Protein AF-A0A258STI7-F1 (afdb_monomer)

Structure (mmCIF, N/CA/C/O backbone):
data_AF-A0A258STI7-F1
#
_entry.id   AF-A0A258STI7-F1
#
loop_
_atom_site.group_PDB
_atom_site.id
_atom_site.type_symbol
_atom_site.label_atom_id
_atom_site.label_alt_id
_atom_site.label_comp_id
_atom_site.label_asym_id
_atom_site.label_entity_id
_atom_site.label_seq_id
_atom_site.pdbx_PDB_ins_code
_atom_site.Cartn_x
_atom_site.Cartn_y
_atom_site.Cartn_z
_atom_site.occupancy
_atom_site.B_iso_or_equiv
_atom_site.auth_seq_id
_atom_site.auth_comp_id
_atom_site.auth_asym_id
_atom_site.auth_atom_id
_atom_site.pdbx_PDB_model_num
ATOM 1 N N . MET A 1 1 ? 19.611 11.843 -65.478 1.00 54.09 1 MET A N 1
ATOM 2 C CA . MET A 1 1 ? 20.203 11.249 -64.261 1.00 54.09 1 MET A CA 1
ATOM 3 C C . MET A 1 1 ? 20.212 12.318 -63.172 1.00 54.09 1 MET A C 1
ATOM 5 O O . MET A 1 1 ? 21.150 13.091 -63.173 1.00 54.09 1 MET A O 1
ATOM 9 N N . ASN A 1 2 ? 19.130 12.480 -62.382 1.00 55.06 2 ASN A N 1
ATOM 10 C CA . ASN A 1 2 ? 19.188 13.194 -61.081 1.00 55.06 2 ASN A CA 1
ATOM 11 C C . ASN A 1 2 ? 17.876 13.323 -60.280 1.00 55.06 2 ASN A C 1
ATOM 13 O O . ASN A 1 2 ? 17.951 13.736 -59.134 1.00 55.06 2 ASN A O 1
ATOM 17 N N . GLN A 1 3 ? 16.689 12.988 -60.797 1.00 55.09 3 GLN A N 1
ATOM 18 C CA . GLN A 1 3 ? 15.456 13.166 -60.000 1.00 55.09 3 GLN A CA 1
ATOM 19 C C . GLN A 1 3 ? 15.056 11.925 -59.187 1.00 55.09 3 GLN A C 1
ATOM 21 O O . GLN A 1 3 ? 14.634 12.046 -58.041 1.00 55.09 3 GLN A O 1
ATOM 26 N N . SER A 1 4 ? 15.291 10.723 -59.719 1.00 51.81 4 SER A N 1
ATOM 27 C CA . SER A 1 4 ? 14.954 9.468 -59.033 1.00 51.81 4 SER A CA 1
ATOM 28 C C . SER A 1 4 ? 15.839 9.182 -57.811 1.00 51.81 4 SER A C 1
ATOM 30 O O . SER A 1 4 ? 15.385 8.544 -56.873 1.00 51.81 4 SER A O 1
ATOM 32 N N . ILE A 1 5 ? 17.081 9.683 -57.789 1.00 54.47 5 ILE A N 1
ATOM 33 C CA . ILE A 1 5 ? 18.015 9.486 -56.663 1.00 54.47 5 ILE A CA 1
ATOM 34 C C . ILE A 1 5 ? 17.661 10.418 -55.491 1.00 54.47 5 ILE A C 1
ATOM 36 O O . ILE A 1 5 ? 17.733 10.007 -54.337 1.00 54.47 5 ILE A O 1
ATOM 40 N N . ILE A 1 6 ? 17.194 11.641 -55.773 1.00 53.72 6 ILE A N 1
ATOM 41 C CA . ILE A 1 6 ? 16.779 12.609 -54.744 1.00 53.72 6 ILE A CA 1
ATOM 42 C C . ILE A 1 6 ? 15.489 12.145 -54.042 1.00 53.72 6 ILE A C 1
ATOM 44 O O . ILE A 1 6 ? 15.388 12.238 -52.821 1.00 53.72 6 ILE A O 1
ATOM 48 N N . ALA A 1 7 ? 14.535 11.572 -54.785 1.00 50.78 7 ALA A N 1
ATOM 49 C CA . ALA A 1 7 ? 13.283 11.058 -54.218 1.00 50.78 7 ALA A CA 1
ATOM 50 C C . ALA A 1 7 ? 13.494 9.873 -53.252 1.00 50.78 7 ALA A C 1
ATOM 52 O O . ALA A 1 7 ? 12.820 9.781 -52.227 1.00 50.78 7 ALA A O 1
ATOM 53 N N . VAL A 1 8 ? 14.467 8.999 -53.537 1.00 52.47 8 VAL A N 1
ATOM 54 C CA . VAL A 1 8 ? 14.798 7.851 -52.673 1.00 52.47 8 VAL A CA 1
ATOM 55 C C . VAL A 1 8 ? 15.453 8.303 -51.362 1.00 52.47 8 VAL A C 1
ATOM 57 O O . VAL A 1 8 ? 15.171 7.734 -50.309 1.00 52.47 8 VAL A O 1
ATOM 60 N N . PHE A 1 9 ? 16.251 9.375 -51.387 1.00 50.47 9 PHE A N 1
ATOM 61 C CA . PHE A 1 9 ? 16.875 9.925 -50.178 1.00 50.47 9 PHE A CA 1
ATOM 62 C C . PHE A 1 9 ? 15.892 10.661 -49.250 1.00 50.47 9 PHE A C 1
ATOM 64 O O . PHE A 1 9 ? 16.065 10.611 -48.035 1.00 50.47 9 PHE A O 1
ATOM 71 N N . ILE A 1 10 ? 14.841 11.295 -49.784 1.00 53.00 10 ILE A N 1
ATOM 72 C CA . ILE A 1 10 ? 13.823 12.004 -48.980 1.00 53.00 10 ILE A CA 1
ATOM 73 C C . ILE A 1 10 ? 12.856 11.022 -48.296 1.00 53.00 10 ILE A C 1
ATOM 75 O O . ILE A 1 10 ? 12.386 11.277 -47.190 1.00 53.00 10 ILE A O 1
ATOM 79 N N . CYS A 1 11 ? 12.590 9.867 -48.910 1.00 49.75 11 CYS A N 1
ATOM 80 C CA . CYS A 1 11 ? 11.711 8.855 -48.321 1.00 49.75 11 CYS A CA 1
ATOM 81 C C . CYS A 1 11 ? 12.393 8.062 -47.185 1.00 49.75 11 CYS A C 1
ATOM 83 O O . CYS A 1 11 ? 11.722 7.594 -46.268 1.00 49.75 11 CYS A O 1
ATOM 85 N N . ALA A 1 1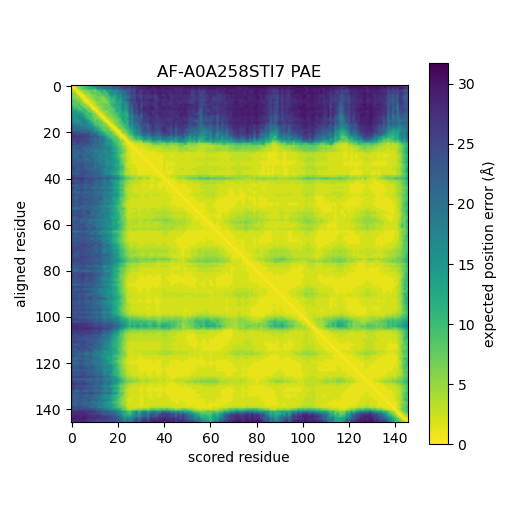2 ? 13.726 7.941 -47.216 1.00 51.88 12 ALA A N 1
ATOM 86 C CA . ALA A 1 12 ? 14.499 7.206 -46.213 1.00 51.88 12 ALA A CA 1
ATOM 87 C C . ALA A 1 12 ? 14.682 7.975 -44.889 1.00 51.88 12 ALA A C 1
ATOM 89 O O . ALA A 1 12 ? 14.773 7.359 -43.830 1.00 51.88 12 ALA A O 1
ATOM 90 N N . THR A 1 13 ? 14.690 9.311 -44.915 1.00 53.72 13 THR A N 1
ATOM 91 C CA . THR A 1 13 ? 14.847 10.149 -43.709 1.00 53.72 13 THR A CA 1
ATOM 92 C C . THR A 1 13 ? 13.548 10.356 -42.928 1.00 53.72 13 THR A C 1
ATOM 94 O O . THR A 1 13 ? 13.593 10.719 -41.756 1.00 53.72 13 THR A O 1
ATOM 97 N N . MET A 1 14 ? 12.387 10.075 -43.526 1.00 52.00 14 MET A N 1
ATOM 98 C CA . MET A 1 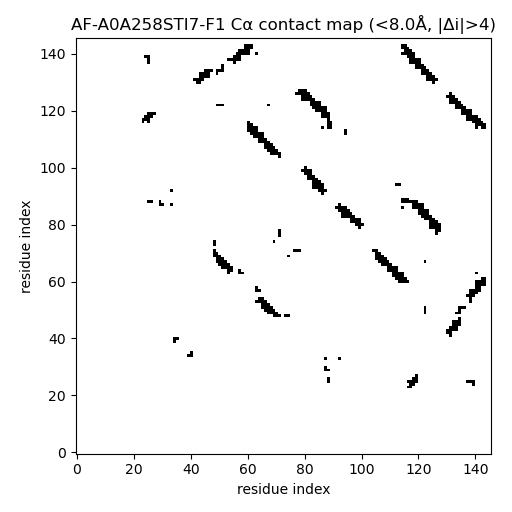14 ? 11.081 10.222 -42.866 1.00 52.00 14 MET A CA 1
ATOM 99 C C . MET A 1 14 ? 10.717 9.030 -41.956 1.00 52.00 14 MET A C 1
ATOM 101 O O . MET A 1 14 ? 9.810 9.132 -41.134 1.00 52.00 14 MET A O 1
ATOM 105 N N . LEU A 1 15 ? 11.442 7.909 -42.064 1.00 54.16 15 LEU A N 1
ATOM 106 C CA . LEU A 1 15 ? 11.190 6.672 -41.310 1.00 54.16 15 LEU A CA 1
ATOM 107 C C . LEU A 1 15 ? 11.917 6.594 -39.956 1.00 54.16 15 LEU A C 1
ATOM 109 O O . LEU A 1 15 ? 11.649 5.685 -39.176 1.00 54.16 15 LEU A O 1
ATOM 113 N N . THR A 1 16 ? 12.811 7.533 -39.634 1.00 56.28 16 THR A N 1
ATOM 114 C CA . THR A 1 16 ? 13.633 7.475 -38.408 1.00 56.28 16 THR A CA 1
ATOM 115 C C . THR A 1 16 ? 13.085 8.289 -37.229 1.00 56.28 16 THR A C 1
ATOM 117 O O . THR A 1 16 ? 13.743 8.378 -36.196 1.00 56.28 16 THR A O 1
ATOM 120 N N . SER A 1 17 ? 11.899 8.897 -37.346 1.00 56.28 17 SER A N 1
ATOM 121 C CA . SER A 1 17 ? 11.419 9.908 -36.382 1.00 56.28 17 SER A CA 1
ATOM 122 C C . SER A 1 17 ? 10.413 9.431 -35.326 1.00 56.28 17 SER A C 1
ATOM 124 O O . SER A 1 17 ? 9.901 10.262 -34.584 1.00 56.28 17 SER A O 1
ATOM 126 N N . PHE A 1 18 ? 10.159 8.129 -35.178 1.00 54.47 18 PHE A N 1
ATOM 127 C CA . PHE A 1 18 ? 9.254 7.619 -34.133 1.00 54.47 18 PHE A CA 1
ATOM 128 C C . PHE A 1 18 ? 9.887 6.524 -33.272 1.00 54.47 18 PHE A C 1
ATOM 130 O O . PHE A 1 18 ? 9.293 5.481 -33.024 1.00 54.47 18 PHE A O 1
ATOM 137 N N . SER A 1 19 ? 11.084 6.779 -32.746 1.00 53.75 19 SER A N 1
ATOM 138 C CA . SER A 1 19 ? 11.552 6.053 -31.562 1.00 53.75 19 SER A CA 1
ATOM 139 C C . SER A 1 19 ? 10.920 6.683 -30.321 1.00 53.75 19 SER A C 1
ATOM 141 O O . SER A 1 19 ? 11.575 7.406 -29.573 1.00 53.75 19 SER A O 1
ATOM 143 N N . THR A 1 20 ? 9.621 6.458 -30.105 1.00 59.69 20 THR A N 1
ATOM 144 C CA . THR A 1 20 ? 9.034 6.693 -28.783 1.00 59.69 20 THR A CA 1
ATOM 145 C C . THR A 1 20 ? 9.591 5.623 -27.861 1.00 59.69 20 THR A C 1
ATOM 147 O O . THR A 1 20 ? 9.176 4.467 -27.924 1.00 59.69 20 THR A O 1
ATOM 150 N N . SER A 1 21 ? 10.561 5.992 -27.030 1.00 54.34 21 SER A N 1
ATOM 151 C CA . SER A 1 21 ? 11.003 5.167 -25.912 1.00 54.34 21 SER A CA 1
ATOM 152 C C . SER A 1 21 ? 9.793 4.908 -25.015 1.00 54.34 21 SER A C 1
ATOM 154 O O . SER A 1 21 ? 9.424 5.759 -24.207 1.00 54.34 21 SER A O 1
ATOM 156 N N . ALA A 1 22 ? 9.134 3.764 -25.188 1.00 56.81 22 ALA A N 1
ATOM 157 C CA . ALA A 1 22 ? 8.072 3.324 -24.300 1.00 56.81 22 ALA A CA 1
ATOM 158 C C . ALA A 1 22 ? 8.727 2.922 -22.975 1.00 56.81 22 ALA A C 1
ATOM 160 O O . ALA A 1 22 ? 9.151 1.784 -22.788 1.00 56.81 22 ALA A O 1
ATOM 161 N N . LEU A 1 23 ? 8.883 3.888 -22.069 1.00 57.66 23 LEU A N 1
ATOM 162 C CA . LEU A 1 23 ? 9.108 3.564 -20.669 1.00 57.66 23 LEU A CA 1
ATOM 163 C C . LEU A 1 23 ? 7.831 2.863 -20.196 1.00 57.66 23 LEU A C 1
ATOM 165 O O . LEU A 1 23 ? 6.746 3.420 -20.354 1.00 57.66 23 LEU A O 1
ATOM 169 N N . ALA A 1 24 ? 7.945 1.649 -19.662 1.00 65.25 24 ALA A N 1
ATOM 170 C CA . ALA A 1 24 ? 6.820 1.004 -19.002 1.00 65.25 24 ALA A CA 1
ATOM 171 C C . ALA A 1 24 ? 6.463 1.847 -17.769 1.00 65.25 24 ALA A C 1
ATOM 173 O O . ALA A 1 24 ? 7.176 1.813 -16.776 1.00 65.25 24 ALA A O 1
ATOM 174 N N . GLU A 1 25 ? 5.436 2.687 -17.875 1.00 77.81 25 GLU A N 1
ATOM 175 C CA . GLU A 1 25 ? 4.880 3.448 -16.757 1.00 77.81 25 GLU A CA 1
ATOM 176 C C . GLU A 1 25 ? 3.915 2.556 -15.968 1.00 77.81 25 GLU A C 1
ATOM 178 O O . GLU A 1 25 ? 3.360 1.596 -16.509 1.00 77.81 25 GLU A O 1
ATOM 183 N N . ALA A 1 26 ? 3.704 2.863 -14.688 1.00 86.75 26 ALA A N 1
ATOM 184 C CA . ALA A 1 26 ? 2.715 2.154 -13.889 1.00 86.75 26 ALA A CA 1
ATOM 185 C C . ALA A 1 26 ? 1.317 2.287 -14.520 1.00 86.75 26 ALA A C 1
ATOM 187 O O . ALA A 1 26 ? 0.830 3.399 -14.719 1.00 86.75 26 ALA A O 1
ATOM 188 N N . ASP A 1 27 ? 0.649 1.163 -14.801 1.00 90.50 27 ASP A N 1
ATOM 189 C CA . ASP A 1 27 ? -0.668 1.173 -15.445 1.00 90.50 27 ASP A CA 1
ATOM 190 C C . ASP A 1 27 ? -1.805 1.354 -14.415 1.00 90.50 27 ASP A C 1
ATOM 192 O O . ASP A 1 27 ? -2.115 0.425 -13.659 1.00 90.50 27 ASP A O 1
ATOM 196 N N . PRO A 1 28 ? -2.494 2.513 -14.380 1.00 91.75 28 PRO A N 1
ATOM 197 C CA . PRO A 1 28 ? -3.612 2.732 -13.465 1.00 91.75 28 PRO A CA 1
ATOM 198 C C . PRO A 1 28 ? -4.828 1.836 -13.761 1.00 91.75 28 PRO A C 1
ATOM 200 O O . PRO A 1 28 ? -5.701 1.698 -12.900 1.00 91.75 28 PRO A O 1
ATOM 203 N N . LYS A 1 29 ? -4.906 1.215 -14.948 1.00 95.06 29 LYS A N 1
ATOM 204 C CA . LYS A 1 29 ? -6.021 0.345 -15.359 1.00 95.06 29 LYS A CA 1
ATOM 205 C C . LYS A 1 29 ? -6.007 -1.021 -14.676 1.00 95.06 29 LYS A C 1
ATOM 207 O O . LYS A 1 29 ? -7.016 -1.720 -14.732 1.00 95.06 29 LYS A O 1
ATOM 212 N N . LEU A 1 30 ? -4.913 -1.393 -14.011 1.00 96.19 30 LEU A N 1
ATOM 213 C CA . LEU A 1 30 ? -4.839 -2.630 -13.229 1.00 96.19 30 LEU A CA 1
ATOM 214 C C . LEU A 1 30 ? -5.676 -2.549 -11.947 1.00 96.19 30 LEU A C 1
ATOM 216 O O . LEU A 1 30 ? -6.246 -3.547 -11.504 1.00 96.19 30 LEU A O 1
ATOM 220 N N . TRP A 1 31 ? -5.806 -1.354 -11.366 1.00 96.69 31 TRP A N 1
ATOM 221 C CA . TRP A 1 31 ? -6.430 -1.186 -10.057 1.00 96.69 31 TRP A CA 1
ATOM 222 C C . TRP A 1 31 ? -7.876 -1.679 -9.954 1.00 96.69 31 TRP A C 1
ATOM 224 O O . TRP A 1 31 ? -8.166 -2.354 -8.973 1.00 96.69 31 TRP A O 1
ATOM 234 N N . PRO A 1 32 ? -8.791 -1.418 -10.907 1.00 96.75 32 PRO A N 1
ATOM 235 C CA . PRO A 1 32 ? -10.149 -1.956 -10.832 1.00 96.75 32 PRO A CA 1
ATOM 236 C C . PRO A 1 32 ? -10.197 -3.481 -10.666 1.00 96.75 32 PRO A C 1
ATOM 238 O O . PRO A 1 32 ? -11.006 -3.980 -9.888 1.00 96.75 32 PRO A O 1
ATOM 241 N N . VAL A 1 33 ? -9.299 -4.212 -11.337 1.00 96.62 33 VAL A N 1
ATOM 242 C CA . VAL A 1 33 ? -9.216 -5.678 -11.249 1.00 96.62 33 VAL A CA 1
ATOM 243 C C . VAL A 1 33 ? -8.688 -6.109 -9.881 1.00 96.62 33 VAL A C 1
ATOM 245 O O . VAL A 1 33 ? -9.280 -6.971 -9.234 1.00 96.62 33 VAL A O 1
ATOM 248 N N . VAL A 1 34 ? -7.609 -5.476 -9.408 1.00 97.88 34 VAL A N 1
ATOM 249 C CA . VAL A 1 34 ? -7.038 -5.752 -8.080 1.00 97.88 34 VAL A CA 1
ATOM 250 C C . VAL A 1 34 ? -8.050 -5.420 -6.980 1.00 97.88 34 VAL A C 1
ATOM 252 O O . VAL A 1 34 ? -8.287 -6.224 -6.084 1.00 97.88 34 VAL A O 1
ATOM 255 N N . LYS A 1 35 ? -8.710 -4.264 -7.063 1.00 97.88 35 LYS A N 1
ATOM 256 C CA . LYS A 1 35 ? -9.746 -3.848 -6.117 1.00 97.88 35 LYS A CA 1
ATOM 257 C C . LYS A 1 35 ? -10.869 -4.880 -6.038 1.00 97.88 35 LYS A C 1
ATOM 259 O O . LYS A 1 35 ? -11.218 -5.286 -4.933 1.00 97.88 35 LYS A O 1
ATOM 264 N N . GLU A 1 36 ? -11.402 -5.317 -7.179 1.00 96.75 36 GLU A N 1
ATOM 265 C CA . GLU A 1 36 ? -12.480 -6.310 -7.210 1.00 96.75 36 GLU A CA 1
ATOM 266 C C . GLU A 1 36 ? -12.028 -7.637 -6.577 1.00 96.75 36 GLU A C 1
ATOM 268 O O . GLU A 1 36 ? -12.752 -8.210 -5.767 1.00 96.75 36 GLU A O 1
ATOM 273 N N . ALA A 1 37 ? -10.806 -8.094 -6.867 1.00 97.38 37 ALA A N 1
ATOM 274 C CA . ALA A 1 37 ? -10.284 -9.356 -6.342 1.00 97.38 37 ALA A CA 1
ATOM 275 C C . ALA A 1 37 ? -10.107 -9.367 -4.811 1.00 97.38 37 ALA A C 1
ATOM 277 O O . ALA A 1 37 ? -10.376 -10.382 -4.170 1.00 97.38 37 ALA A O 1
ATOM 278 N N . PHE A 1 38 ? -9.658 -8.256 -4.216 1.00 97.81 38 PHE A N 1
ATOM 279 C CA . PHE A 1 38 ? -9.351 -8.188 -2.779 1.00 97.81 38 PHE A CA 1
ATOM 280 C C . PHE A 1 38 ? -10.480 -7.596 -1.928 1.00 97.81 38 PHE A C 1
ATOM 282 O O . PHE A 1 38 ? -10.601 -7.926 -0.748 1.00 97.81 38 PHE A O 1
ATOM 289 N N . PHE A 1 39 ? -11.301 -6.719 -2.507 1.00 98.00 39 PHE A N 1
ATOM 290 C CA . PHE A 1 39 ? -12.288 -5.921 -1.775 1.00 98.00 39 PHE A CA 1
ATOM 291 C C . PHE A 1 39 ? -13.674 -5.909 -2.429 1.00 98.00 39 PHE A C 1
ATOM 293 O O . PHE A 1 39 ? -14.581 -5.256 -1.903 1.00 98.00 39 PHE A O 1
ATOM 300 N N . ALA A 1 40 ? -13.864 -6.627 -3.544 1.00 95.50 40 ALA A N 1
ATOM 301 C CA . ALA A 1 40 ? -15.082 -6.593 -4.346 1.00 95.50 40 ALA A CA 1
ATOM 302 C C . ALA A 1 40 ? -15.496 -5.137 -4.649 1.00 95.50 40 ALA A C 1
ATOM 304 O O . ALA A 1 40 ? -14.665 -4.265 -4.916 1.00 95.50 40 ALA A O 1
ATOM 305 N N . LYS A 1 41 ? -16.789 -4.841 -4.521 1.00 92.31 41 LYS A N 1
ATOM 306 C CA . LYS A 1 41 ? -17.365 -3.518 -4.783 1.00 92.31 41 LYS A CA 1
ATOM 307 C C . LYS A 1 41 ? -17.318 -2.562 -3.587 1.00 92.31 41 LYS A C 1
ATOM 309 O O . LYS A 1 41 ? -18.024 -1.559 -3.603 1.00 92.31 41 LYS A O 1
ATOM 314 N N . ARG A 1 42 ? -16.532 -2.851 -2.540 1.00 96.94 42 ARG A N 1
ATOM 315 C CA . ARG A 1 42 ? -16.432 -1.962 -1.368 1.00 96.94 42 ARG A CA 1
ATOM 316 C C . ARG A 1 42 ? -15.853 -0.605 -1.771 1.00 96.94 42 ARG A C 1
ATOM 318 O O . ARG A 1 42 ? -14.909 -0.523 -2.563 1.00 96.94 42 ARG A O 1
ATOM 325 N N . ASP A 1 43 ? -16.404 0.462 -1.208 1.00 97.50 43 ASP A N 1
ATOM 326 C CA . ASP A 1 43 ? -15.845 1.800 -1.375 1.00 97.50 43 ASP A CA 1
ATOM 327 C C . ASP A 1 43 ? -14.531 1.934 -0.610 1.00 97.50 43 ASP A C 1
ATOM 329 O O . ASP A 1 43 ? -14.365 1.384 0.478 1.00 97.50 43 ASP A O 1
ATOM 333 N N . ILE A 1 44 ? -13.587 2.646 -1.224 1.00 98.44 44 ILE A N 1
ATOM 334 C CA . ILE A 1 44 ? -12.251 2.889 -0.684 1.00 98.44 44 ILE A CA 1
ATOM 335 C C . ILE A 1 44 ? -12.004 4.389 -0.759 1.00 98.44 44 ILE A C 1
ATOM 337 O O . ILE A 1 44 ? -12.000 4.958 -1.852 1.00 98.44 44 ILE A O 1
ATOM 341 N N . GLN A 1 45 ? -11.796 5.018 0.393 1.00 98.31 45 GLN A N 1
ATOM 342 C CA . GLN A 1 45 ? -11.538 6.449 0.498 1.00 98.31 45 GLN A CA 1
ATOM 343 C C . GLN A 1 45 ? -10.031 6.733 0.420 1.00 98.31 45 GLN A C 1
ATOM 345 O O . GLN A 1 45 ? -9.256 6.154 1.177 1.00 98.31 45 GLN A O 1
ATOM 350 N N . GLU A 1 46 ? -9.600 7.643 -0.455 1.00 98.25 46 GLU A N 1
ATOM 351 C CA . GLU A 1 46 ? -8.225 8.164 -0.412 1.00 98.25 46 GLU A CA 1
ATOM 352 C C . GLU A 1 46 ? -8.056 9.129 0.773 1.00 98.25 46 GLU A C 1
ATOM 354 O O . GLU A 1 46 ? -8.940 9.944 1.045 1.00 98.25 46 GLU A O 1
ATOM 359 N N . VAL A 1 47 ? -6.949 9.006 1.510 1.00 98.38 47 VAL A N 1
ATOM 360 C CA . VAL A 1 47 ? -6.715 9.740 2.769 1.00 98.38 47 VAL A CA 1
ATOM 361 C C . VAL A 1 47 ? -5.294 10.281 2.873 1.00 98.38 47 VAL A C 1
ATOM 363 O O . VAL A 1 47 ? -4.401 9.817 2.178 1.00 98.38 47 VAL A O 1
ATOM 366 N N . GLU A 1 48 ? -5.064 11.221 3.789 1.00 97.38 48 GLU A N 1
ATOM 367 C CA . GLU A 1 48 ? -3.737 11.817 4.026 1.00 97.38 48 GLU A CA 1
ATOM 368 C C . GLU A 1 48 ? -3.070 11.343 5.329 1.00 97.38 48 GLU A C 1
ATOM 370 O O . GLU A 1 48 ? -1.863 11.492 5.497 1.00 97.38 48 GLU A O 1
ATOM 375 N N . PHE A 1 49 ? -3.827 10.726 6.246 1.00 96.62 49 PHE A N 1
ATOM 376 C CA . PHE A 1 49 ? -3.308 10.239 7.534 1.00 96.62 49 PHE A CA 1
ATOM 377 C C . PHE A 1 49 ? -2.510 8.926 7.425 1.00 96.62 49 PHE A C 1
ATOM 379 O O . PHE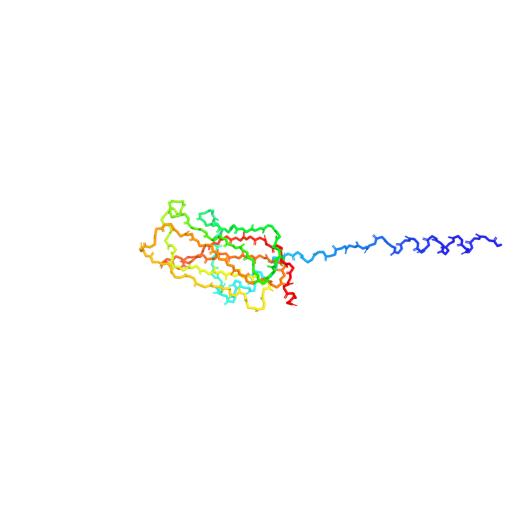 A 1 49 ? -1.964 8.442 8.415 1.00 96.62 49 PHE A O 1
ATOM 386 N N . MET A 1 50 ? -2.443 8.328 6.234 1.00 97.81 50 MET A N 1
ATOM 387 C CA . MET A 1 50 ? -1.547 7.216 5.919 1.00 97.81 50 MET A CA 1
ATOM 388 C C . MET A 1 50 ? -0.497 7.665 4.910 1.00 97.81 50 MET A C 1
ATOM 390 O O . MET A 1 50 ? -0.734 8.576 4.121 1.00 97.81 50 MET A O 1
ATOM 394 N N . LYS A 1 51 ? 0.664 7.009 4.891 1.00 98.25 51 LYS A N 1
ATOM 395 C CA . LYS A 1 51 ? 1.737 7.366 3.959 1.00 98.25 51 LYS A CA 1
ATOM 396 C C . LYS A 1 51 ? 2.515 6.152 3.478 1.00 98.25 51 LYS A C 1
ATOM 398 O O . LYS A 1 51 ? 2.705 5.180 4.206 1.00 98.25 51 LYS A O 1
ATOM 403 N N . ILE A 1 52 ? 3.002 6.264 2.245 1.00 98.69 52 ILE A N 1
ATOM 404 C CA . ILE A 1 52 ? 4.025 5.394 1.669 1.00 98.69 52 ILE A CA 1
ATOM 405 C C . ILE A 1 52 ? 5.213 6.284 1.315 1.00 98.69 52 ILE A C 1
ATOM 407 O O . ILE A 1 52 ? 5.110 7.161 0.454 1.00 98.69 52 ILE A O 1
ATOM 411 N N . GLU A 1 53 ? 6.347 6.053 1.959 1.00 98.69 53 GLU A N 1
ATOM 412 C CA . GLU A 1 53 ? 7.623 6.650 1.583 1.00 98.69 53 GLU A CA 1
ATOM 413 C C . GLU A 1 53 ? 8.463 5.600 0.869 1.00 98.69 53 GLU A C 1
ATOM 415 O O . GLU A 1 53 ? 8.606 4.474 1.336 1.00 98.69 53 GLU A O 1
ATOM 420 N N . ALA A 1 54 ? 8.990 5.958 -0.296 1.00 97.88 54 ALA A N 1
ATOM 421 C CA . ALA A 1 54 ? 9.808 5.082 -1.122 1.00 97.88 54 ALA A CA 1
ATOM 422 C C . ALA A 1 54 ? 10.600 5.933 -2.125 1.00 97.88 54 ALA A C 1
ATOM 424 O O . ALA A 1 54 ? 10.180 7.063 -2.423 1.00 97.88 54 ALA A O 1
ATOM 425 N N . PRO A 1 55 ? 11.702 5.439 -2.704 1.00 96.06 55 PRO A N 1
ATOM 426 C CA . PRO A 1 55 ? 12.370 6.154 -3.782 1.00 96.06 55 PRO A CA 1
ATOM 427 C C . PRO A 1 55 ? 11.441 6.303 -4.996 1.00 96.06 55 PRO A C 1
ATOM 429 O O . PRO A 1 55 ? 10.534 5.501 -5.207 1.00 96.06 55 PRO A O 1
ATOM 432 N N . ARG A 1 56 ? 11.667 7.333 -5.821 1.00 93.94 56 ARG A N 1
ATOM 433 C CA . ARG A 1 56 ? 10.952 7.473 -7.106 1.00 93.94 56 ARG A CA 1
ATOM 434 C C . ARG A 1 56 ? 11.307 6.330 -8.061 1.00 93.94 56 ARG A C 1
ATOM 436 O O . ARG A 1 56 ? 10.463 5.865 -8.819 1.00 93.94 56 ARG A O 1
ATOM 443 N N . ARG A 1 57 ? 12.572 5.905 -8.025 1.00 93.88 57 ARG A N 1
ATOM 444 C CA . ARG A 1 57 ? 13.107 4.751 -8.741 1.00 93.88 57 ARG A CA 1
ATOM 445 C C . ARG A 1 57 ? 13.897 3.886 -7.771 1.00 93.88 57 ARG A C 1
ATOM 447 O O . ARG A 1 57 ? 14.819 4.388 -7.138 1.00 93.88 57 ARG A O 1
ATOM 454 N N . ALA A 1 58 ? 13.516 2.627 -7.642 1.00 93.94 58 ALA A N 1
ATOM 455 C CA . ALA A 1 58 ? 14.249 1.650 -6.865 1.00 93.94 58 ALA A CA 1
ATOM 456 C C . ALA A 1 58 ? 15.532 1.239 -7.597 1.00 93.94 58 ALA A C 1
ATOM 458 O O . ALA A 1 58 ? 15.516 1.035 -8.810 1.00 93.94 58 ALA A O 1
ATOM 459 N N . GLU A 1 59 ? 16.616 1.071 -6.839 1.00 91.38 59 GLU A N 1
ATOM 460 C CA . GLU A 1 59 ? 17.876 0.503 -7.340 1.00 91.38 59 GLU A CA 1
ATOM 461 C C . GLU A 1 59 ? 17.707 -0.962 -7.772 1.00 91.38 59 GLU A C 1
ATOM 463 O O . GLU A 1 59 ? 18.346 -1.422 -8.712 1.00 91.38 59 GLU A O 1
ATOM 468 N N . SER A 1 60 ? 16.822 -1.707 -7.100 1.00 92.12 60 SER A N 1
ATOM 469 C CA . SER A 1 60 ? 16.519 -3.103 -7.416 1.00 92.12 60 SER A CA 1
ATOM 470 C C . SER A 1 60 ? 15.059 -3.431 -7.116 1.00 92.12 60 SER A C 1
ATOM 472 O O . SER A 1 60 ? 14.602 -3.232 -5.987 1.00 92.12 60 SER A O 1
ATOM 474 N N . GLY A 1 61 ? 14.346 -4.001 -8.094 1.00 93.38 61 GLY A N 1
ATOM 475 C CA . GLY A 1 61 ? 12.994 -4.533 -7.903 1.00 93.38 61 GLY A CA 1
ATOM 476 C C . GLY A 1 61 ? 12.928 -5.702 -6.914 1.00 93.38 61 GLY A C 1
ATOM 477 O O . GLY A 1 61 ? 11.906 -5.910 -6.270 1.00 93.38 61 GLY A O 1
ATOM 478 N N . ALA A 1 62 ? 14.030 -6.425 -6.690 1.00 93.88 62 ALA A N 1
ATOM 479 C CA . ALA A 1 62 ? 14.066 -7.523 -5.723 1.00 93.88 62 ALA A CA 1
ATOM 480 C C . ALA A 1 62 ? 14.007 -7.050 -4.256 1.00 93.88 62 ALA A C 1
ATOM 482 O O . ALA A 1 62 ? 13.687 -7.843 -3.368 1.00 93.88 62 ALA A O 1
ATOM 483 N N . GLN A 1 63 ? 14.359 -5.786 -3.990 1.00 94.56 63 GLN A N 1
ATOM 484 C CA . GLN A 1 63 ? 14.543 -5.241 -2.643 1.00 94.56 63 GLN A CA 1
ATOM 485 C C . GLN A 1 63 ? 14.183 -3.748 -2.579 1.00 94.56 63 GLN A C 1
ATOM 487 O O . GLN A 1 63 ? 15.006 -2.913 -2.201 1.00 94.56 63 GLN A O 1
ATOM 492 N N . VAL A 1 64 ? 12.944 -3.400 -2.926 1.00 97.19 64 VAL A N 1
ATOM 493 C CA . VAL A 1 64 ? 12.473 -2.008 -2.914 1.00 97.19 64 VAL A CA 1
ATOM 494 C C . VAL A 1 64 ? 12.243 -1.541 -1.473 1.00 97.19 64 VAL A C 1
ATOM 496 O O . VAL A 1 64 ? 11.362 -2.092 -0.810 1.00 97.19 64 VAL A O 1
ATOM 499 N N . PRO A 1 65 ? 12.988 -0.540 -0.961 1.00 97.94 65 PRO A N 1
ATOM 500 C CA . PRO A 1 65 ? 12.770 -0.021 0.383 1.00 97.94 65 PRO A CA 1
ATOM 501 C C . PRO A 1 65 ? 11.487 0.814 0.437 1.00 97.94 65 PRO A C 1
ATOM 503 O O . PRO A 1 65 ? 11.290 1.722 -0.375 1.00 97.94 65 PRO A O 1
ATOM 506 N N . VAL A 1 66 ? 10.635 0.517 1.416 1.00 98.56 66 VAL A N 1
ATOM 507 C CA . VAL A 1 66 ? 9.372 1.218 1.660 1.00 98.56 66 VAL A CA 1
ATOM 508 C C . VAL A 1 66 ? 9.189 1.470 3.152 1.00 98.56 66 VAL A C 1
ATOM 510 O O . VAL A 1 66 ? 9.486 0.604 3.976 1.00 98.56 66 VAL A O 1
ATOM 513 N N . THR A 1 67 ? 8.656 2.638 3.491 1.00 98.69 67 THR A N 1
ATOM 514 C CA . THR A 1 67 ? 8.172 2.947 4.836 1.00 98.69 67 THR A CA 1
ATOM 515 C C . THR A 1 67 ? 6.683 3.231 4.769 1.00 98.69 67 THR A C 1
ATOM 517 O O . THR A 1 67 ? 6.241 4.118 4.038 1.00 98.69 67 THR A O 1
ATOM 520 N N . PHE A 1 68 ? 5.910 2.480 5.541 1.00 98.50 68 PHE A N 1
ATOM 521 C CA . PHE A 1 68 ? 4.484 2.701 5.732 1.00 98.50 68 PHE A CA 1
ATOM 522 C C . PHE A 1 68 ? 4.262 3.412 7.055 1.00 98.50 68 PHE A C 1
ATOM 524 O O . PHE A 1 68 ? 4.880 3.042 8.053 1.00 98.50 68 PHE A O 1
ATOM 531 N N . SER A 1 69 ? 3.375 4.399 7.083 1.00 97.50 69 SER A N 1
ATOM 532 C CA . SER A 1 69 ? 2.979 5.041 8.334 1.00 97.50 69 SER A CA 1
ATOM 533 C C . SER A 1 69 ? 1.488 5.340 8.397 1.00 97.50 69 SER A C 1
ATOM 535 O O . SER A 1 69 ? 0.822 5.499 7.373 1.00 97.50 69 SER A O 1
ATOM 537 N N . LEU A 1 70 ? 0.985 5.391 9.629 1.00 95.94 70 LEU A N 1
ATOM 538 C CA . LEU A 1 70 ? -0.368 5.786 10.003 1.00 95.94 70 LEU A CA 1
ATOM 539 C C . LEU A 1 70 ? -0.271 6.773 11.171 1.00 95.94 70 LEU A C 1
ATOM 541 O O . LEU A 1 70 ? 0.222 6.424 12.248 1.00 95.94 70 LEU A O 1
ATOM 545 N N . ASP A 1 71 ? -0.770 7.984 10.951 1.00 94.12 71 ASP A N 1
ATOM 546 C CA . ASP A 1 71 ? -0.936 9.011 11.972 1.00 94.12 71 ASP A CA 1
ATOM 547 C C . ASP A 1 71 ? -2.334 8.895 12.592 1.00 94.12 71 ASP A C 1
ATOM 549 O O . ASP A 1 71 ? -3.340 9.271 11.988 1.00 94.12 71 ASP A O 1
ATOM 553 N N . LYS A 1 72 ? -2.403 8.361 13.817 1.00 91.00 72 LYS A N 1
ATOM 554 C CA . LYS A 1 72 ? -3.676 8.174 14.525 1.00 91.00 72 LYS A CA 1
ATOM 555 C C . LYS A 1 72 ? -4.334 9.494 14.929 1.00 91.00 72 LYS A C 1
ATOM 557 O O . LYS A 1 72 ? -5.559 9.546 15.014 1.00 91.00 72 LYS A O 1
ATOM 562 N N . ALA A 1 73 ? -3.554 10.546 15.178 1.00 91.38 73 ALA A N 1
ATOM 563 C CA . ALA A 1 73 ? -4.102 11.847 15.547 1.00 91.38 73 ALA A CA 1
ATOM 564 C C . ALA A 1 73 ? -4.769 12.507 14.333 1.00 91.38 73 AL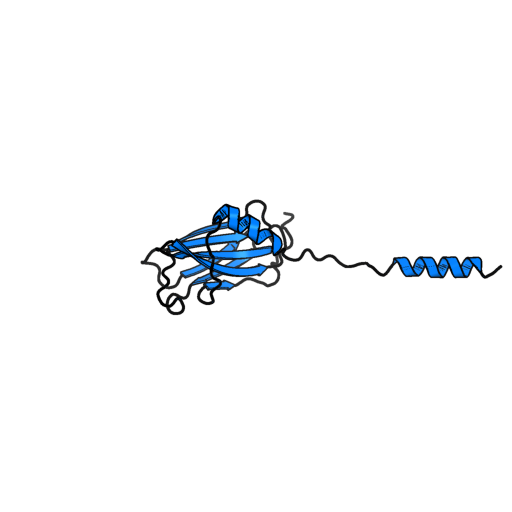A A C 1
ATOM 566 O O . ALA A 1 73 ? -5.904 12.971 14.430 1.00 91.38 73 ALA A O 1
ATOM 567 N N . ALA A 1 74 ? -4.111 12.461 13.171 1.00 93.75 74 ALA A N 1
ATOM 568 C CA . ALA A 1 74 ? -4.666 12.968 11.914 1.00 93.75 74 ALA A CA 1
ATOM 569 C C . ALA A 1 74 ? -5.839 12.123 11.378 1.00 93.75 74 ALA A C 1
ATOM 571 O O . ALA A 1 74 ? -6.650 12.612 10.591 1.00 93.75 74 ALA A O 1
ATOM 572 N N . ALA A 1 75 ? -5.960 10.863 11.810 1.00 92.69 75 ALA A N 1
ATOM 573 C CA . ALA A 1 75 ? -7.037 9.961 11.407 1.00 92.69 75 ALA A CA 1
ATOM 574 C C . ALA A 1 75 ? -8.421 10.329 11.978 1.00 92.69 75 ALA A C 1
ATOM 576 O O . ALA A 1 75 ? -9.413 9.717 11.587 1.00 92.69 75 ALA A O 1
ATOM 577 N N . ASN A 1 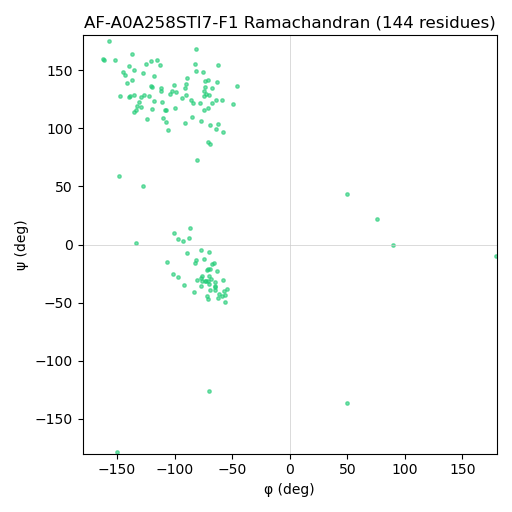76 ? -8.521 11.321 12.876 1.00 91.88 76 ASN A N 1
ATOM 578 C CA . ASN A 1 76 ? -9.788 11.864 13.393 1.00 91.88 76 ASN A CA 1
ATOM 579 C C . ASN A 1 76 ? -10.779 10.787 13.885 1.00 91.88 76 ASN A C 1
ATOM 581 O O . ASN A 1 76 ? -11.975 10.842 13.602 1.00 91.88 76 ASN A O 1
ATOM 585 N N . GLY A 1 77 ? -10.277 9.787 14.617 1.00 91.38 77 GLY A N 1
ATOM 586 C CA . GLY A 1 77 ? -11.088 8.700 15.178 1.00 91.38 77 GLY A CA 1
ATOM 587 C C . GLY A 1 77 ? -11.264 7.478 14.271 1.00 91.38 77 GLY A C 1
ATOM 588 O O . GLY A 1 77 ? -11.895 6.510 14.689 1.00 91.38 77 GLY A O 1
ATOM 589 N N . VAL A 1 78 ? -10.689 7.473 13.063 1.00 94.00 78 VAL A N 1
ATOM 590 C CA . VAL A 1 78 ? -10.596 6.258 12.245 1.00 94.00 78 VAL A CA 1
ATOM 591 C C . VAL A 1 78 ? -9.585 5.295 12.869 1.00 94.00 78 VAL A C 1
ATOM 593 O O . VAL A 1 78 ? -8.392 5.582 12.950 1.00 94.00 78 VAL A O 1
ATOM 596 N N . ASP A 1 79 ? -10.071 4.125 13.278 1.00 93.56 79 ASP A N 1
ATOM 597 C CA . ASP A 1 79 ? -9.266 3.086 13.916 1.00 93.56 79 ASP A CA 1
ATOM 598 C C . ASP A 1 79 ? -9.003 1.915 12.959 1.00 93.56 79 ASP A C 1
ATOM 600 O O . ASP A 1 79 ? -9.860 1.049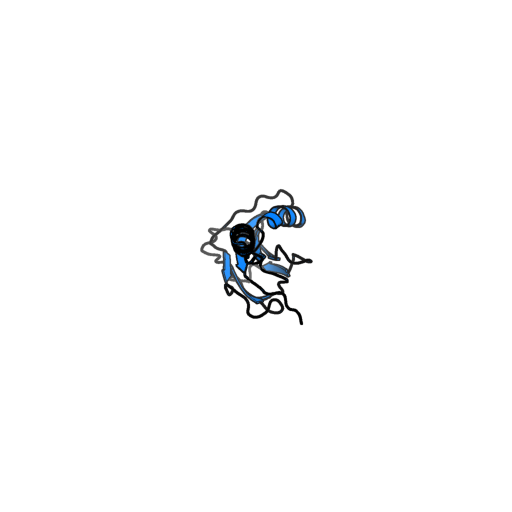 12.750 1.00 93.56 79 ASP A O 1
ATOM 604 N N . ILE A 1 80 ? -7.818 1.921 12.342 1.00 96.31 80 ILE A N 1
ATOM 605 C CA . ILE A 1 80 ? -7.365 0.897 11.393 1.00 96.31 80 ILE A CA 1
ATOM 606 C C . ILE A 1 80 ? -6.902 -0.353 12.145 1.00 96.31 80 ILE A C 1
ATOM 608 O O . ILE A 1 80 ? -5.950 -0.309 12.922 1.00 96.31 80 ILE A O 1
ATOM 612 N N . LYS A 1 81 ? -7.526 -1.495 11.845 1.00 96.19 81 LYS A N 1
ATOM 613 C CA . LYS A 1 81 ? -7.197 -2.800 12.441 1.00 96.19 81 LYS A CA 1
ATOM 614 C C . LYS A 1 81 ? -6.352 -3.678 11.532 1.00 96.19 81 LYS A C 1
ATOM 616 O O . LYS A 1 81 ? -5.635 -4.557 12.008 1.00 96.19 81 LYS A O 1
ATOM 621 N N . LYS A 1 82 ? -6.429 -3.465 10.221 1.00 97.75 82 LYS A N 1
ATOM 622 C CA . LYS A 1 82 ? -5.715 -4.280 9.240 1.00 97.75 82 LYS A CA 1
ATOM 623 C C . LYS A 1 82 ? -5.185 -3.416 8.111 1.00 97.75 82 LYS A C 1
ATOM 625 O O . LYS A 1 82 ? -5.869 -2.511 7.655 1.00 97.75 82 LYS A O 1
ATOM 630 N N . ILE A 1 83 ? -3.969 -3.695 7.667 1.00 98.19 83 ILE A N 1
ATOM 631 C CA . ILE A 1 83 ? -3.329 -3.013 6.546 1.00 98.19 83 ILE A CA 1
ATOM 632 C C . ILE A 1 83 ? -2.958 -4.053 5.495 1.00 98.19 83 ILE A C 1
ATOM 634 O O . ILE A 1 83 ? -2.265 -5.021 5.799 1.00 98.19 83 ILE A O 1
ATOM 638 N N . TYR A 1 84 ? -3.378 -3.821 4.259 1.00 98.75 84 TYR A N 1
ATOM 639 C CA . TYR A 1 84 ? -2.992 -4.584 3.080 1.00 98.75 84 TYR A CA 1
ATOM 640 C C . TYR A 1 84 ? -1.950 -3.788 2.296 1.00 98.75 84 TYR A C 1
ATOM 642 O O . TYR A 1 84 ? -2.148 -2.602 2.022 1.00 98.75 84 TYR A O 1
ATOM 650 N N . VAL A 1 85 ? -0.857 -4.444 1.915 1.00 98.69 85 VAL A N 1
ATOM 651 C CA . VAL A 1 85 ? 0.145 -3.893 0.998 1.00 98.69 85 VAL A CA 1
ATOM 652 C C . VAL A 1 85 ? 0.005 -4.606 -0.335 1.00 98.69 85 VAL A C 1
ATOM 654 O O . VAL A 1 85 ? 0.231 -5.815 -0.420 1.00 98.69 85 VAL A O 1
ATOM 657 N N . LEU A 1 86 ? -0.368 -3.854 -1.365 1.00 98.75 86 LEU A N 1
ATOM 658 C CA . LEU A 1 86 ? -0.605 -4.364 -2.710 1.00 98.75 86 LEU A CA 1
ATOM 659 C C . LEU A 1 86 ? 0.373 -3.735 -3.703 1.00 98.75 86 LEU A C 1
ATOM 661 O O . LEU A 1 86 ? 0.709 -2.556 -3.584 1.00 98.75 86 LEU A O 1
ATOM 665 N N . VAL A 1 87 ? 0.798 -4.514 -4.692 1.00 98.06 87 VAL A N 1
ATOM 666 C CA . VAL A 1 87 ? 1.593 -4.063 -5.838 1.00 98.06 87 VAL A CA 1
ATOM 667 C C . VAL A 1 87 ? 0.836 -4.446 -7.103 1.00 98.06 87 VAL A C 1
ATOM 669 O O . VAL A 1 87 ? 0.755 -5.627 -7.438 1.00 98.06 87 VAL A O 1
ATOM 672 N N . ASP A 1 88 ? 0.262 -3.452 -7.782 1.00 97.75 88 ASP A N 1
ATOM 673 C CA . ASP A 1 88 ? -0.727 -3.667 -8.849 1.00 97.75 88 ASP A CA 1
ATOM 674 C C . ASP A 1 88 ? -0.207 -4.580 -9.978 1.00 97.75 88 ASP A C 1
ATOM 676 O O . ASP A 1 88 ? -0.924 -5.476 -10.420 1.00 97.75 88 ASP A O 1
ATOM 680 N N . ALA A 1 89 ? 1.038 -4.378 -10.422 1.00 95.50 89 ALA A N 1
ATOM 681 C CA . ALA A 1 89 ? 1.623 -5.085 -11.564 1.00 95.50 89 ALA A CA 1
ATOM 682 C C . ALA A 1 89 ? 2.410 -6.361 -11.206 1.00 95.50 89 ALA A C 1
ATOM 684 O O . ALA A 1 89 ? 2.989 -6.989 -12.092 1.00 95.50 89 ALA A O 1
ATOM 685 N N . ASN A 1 90 ? 2.450 -6.769 -9.933 1.00 95.44 90 ASN A N 1
ATOM 686 C CA . ASN A 1 90 ? 3.076 -8.043 -9.577 1.00 95.44 90 ASN A CA 1
ATOM 687 C C . ASN A 1 90 ? 2.162 -9.221 -9.967 1.00 95.44 90 ASN A C 1
ATOM 689 O O . ASN A 1 90 ? 0.945 -9.098 -9.842 1.00 95.44 90 ASN A O 1
ATOM 693 N N . PRO A 1 91 ? 2.709 -10.396 -10.342 1.00 94.31 91 PRO A N 1
ATOM 694 C CA . PRO A 1 91 ? 1.924 -11.616 -10.551 1.00 94.31 91 PRO A CA 1
ATOM 695 C C . PRO A 1 91 ? 1.118 -12.017 -9.312 1.00 94.31 91 PRO A C 1
ATOM 697 O O . PRO A 1 91 ? -0.042 -12.408 -9.419 1.00 94.31 91 PRO A O 1
ATOM 700 N N . ILE A 1 92 ? 1.733 -11.871 -8.133 1.00 95.81 92 ILE A N 1
ATOM 701 C CA . ILE A 1 92 ? 1.073 -11.958 -6.830 1.00 95.81 92 ILE A CA 1
ATOM 702 C C . ILE A 1 92 ? 1.004 -10.538 -6.272 1.00 95.81 92 ILE A C 1
ATOM 704 O O . ILE A 1 92 ? 2.017 -9.987 -5.840 1.00 95.81 92 ILE A O 1
ATOM 708 N N . GLN A 1 93 ? -0.187 -9.937 -6.299 1.00 97.88 93 GLN A N 1
ATOM 709 C CA . GLN A 1 93 ? -0.352 -8.523 -5.953 1.00 97.88 93 GLN A CA 1
ATOM 710 C C . GLN A 1 93 ? -0.219 -8.277 -4.449 1.00 97.88 93 GLN A C 1
ATOM 712 O O . GLN A 1 93 ? 0.247 -7.217 -4.041 1.00 97.88 93 GLN A O 1
ATOM 717 N N . LEU A 1 94 ? -0.604 -9.242 -3.610 1.00 98.31 94 LEU A N 1
ATOM 718 C CA . LEU A 1 94 ? -0.513 -9.120 -2.157 1.00 98.31 94 LEU A CA 1
ATOM 719 C C . LEU A 1 94 ? 0.920 -9.319 -1.667 1.00 98.31 94 LEU A C 1
ATOM 721 O O . LEU A 1 94 ? 1.410 -10.443 -1.602 1.00 98.31 94 LEU A O 1
ATOM 725 N N . ALA A 1 95 ? 1.562 -8.224 -1.263 1.00 97.69 95 ALA A N 1
ATOM 726 C CA . ALA A 1 95 ? 2.898 -8.258 -0.685 1.00 97.69 95 ALA A CA 1
ATOM 727 C C . ALA A 1 95 ? 2.869 -8.592 0.813 1.00 97.69 95 ALA A C 1
ATOM 729 O O . ALA A 1 95 ? 3.722 -9.334 1.294 1.00 97.69 95 ALA A O 1
ATOM 730 N N . ALA A 1 96 ? 1.911 -8.033 1.560 1.00 98.19 96 ALA A N 1
ATOM 731 C CA . ALA A 1 96 ? 1.788 -8.268 2.996 1.00 98.19 96 ALA A CA 1
ATOM 732 C C . ALA A 1 96 ? 0.399 -7.911 3.535 1.00 98.19 96 ALA A C 1
ATOM 734 O O . ALA A 1 96 ? -0.319 -7.084 2.967 1.00 98.19 96 ALA A O 1
ATOM 735 N N . ILE A 1 97 ? 0.073 -8.492 4.690 1.00 98.25 97 ILE A N 1
ATOM 736 C CA . ILE A 1 97 ? -1.030 -8.072 5.551 1.00 98.25 97 ILE A CA 1
ATOM 737 C C . ILE A 1 97 ? -0.474 -7.851 6.956 1.00 98.25 97 ILE A C 1
ATOM 739 O O . ILE A 1 97 ? 0.155 -8.747 7.518 1.00 98.25 97 ILE A O 1
ATOM 743 N N . TYR A 1 98 ? -0.752 -6.689 7.538 1.00 97.19 98 TYR A N 1
ATOM 744 C CA . TYR A 1 98 ? -0.435 -6.383 8.929 1.00 97.19 98 TYR A CA 1
ATOM 745 C C . TYR A 1 98 ? -1.715 -6.268 9.744 1.00 97.19 98 TYR A C 1
ATOM 747 O O . TYR A 1 98 ? -2.653 -5.579 9.348 1.00 97.19 98 TYR A O 1
ATOM 755 N N . HIS A 1 99 ? -1.736 -6.932 10.894 1.00 96.50 99 HIS A N 1
ATOM 756 C CA . HIS A 1 99 ? -2.802 -6.818 11.880 1.00 96.50 99 HIS A CA 1
ATOM 757 C C . HIS A 1 99 ? -2.331 -5.868 12.976 1.00 96.50 99 HIS A C 1
ATOM 759 O O . HIS A 1 99 ? -1.325 -6.131 13.635 1.00 96.50 99 HIS A O 1
ATOM 765 N N . LEU A 1 100 ? -3.028 -4.746 13.130 1.00 94.31 100 LEU A N 1
ATOM 766 C CA . LEU A 1 100 ? -2.717 -3.754 14.149 1.00 94.31 100 LEU A CA 1
ATOM 767 C C . LEU A 1 100 ? -3.475 -4.081 15.433 1.00 94.31 100 LEU A C 1
ATOM 769 O O . LEU A 1 100 ? -4.618 -4.535 15.405 1.00 94.31 100 LEU A O 1
ATOM 773 N N . THR A 1 101 ? -2.823 -3.838 16.563 1.00 90.25 101 THR A N 1
ATOM 774 C CA . THR A 1 101 ? -3.407 -4.003 17.892 1.00 90.25 101 THR A CA 1
ATOM 775 C C . THR A 1 101 ? -3.490 -2.656 18.591 1.00 90.25 101 THR A C 1
ATOM 777 O O . THR A 1 101 ? -2.746 -1.727 18.273 1.00 90.25 101 THR A O 1
ATOM 780 N N . ASP A 1 102 ? -4.358 -2.553 19.592 1.00 84.38 102 ASP A N 1
ATOM 781 C CA . ASP A 1 102 ? -4.544 -1.306 20.348 1.00 84.38 102 ASP A CA 1
ATOM 782 C C . ASP A 1 102 ? -3.315 -0.941 21.189 1.00 84.38 102 ASP A C 1
ATOM 784 O O . ASP A 1 102 ? -3.141 0.208 21.583 1.00 84.38 102 ASP A O 1
ATOM 788 N N . MET A 1 103 ? -2.426 -1.913 21.414 1.00 84.94 103 MET A N 1
ATOM 789 C CA . MET A 1 103 ? -1.136 -1.710 22.069 1.00 84.94 103 MET A CA 1
ATOM 790 C C . MET A 1 103 ? -0.132 -0.963 21.184 1.00 84.94 103 MET A C 1
ATOM 792 O O . MET A 1 103 ? 0.829 -0.391 21.697 1.00 84.94 103 MET A O 1
ATOM 796 N N . LEU A 1 104 ? -0.320 -0.977 19.860 1.00 81.62 104 LEU A N 1
ATOM 797 C CA . LEU A 1 104 ? 0.491 -0.183 18.946 1.00 81.62 104 LEU A CA 1
ATOM 798 C C . LEU A 1 104 ? 0.061 1.284 19.054 1.00 81.62 104 LEU A C 1
ATOM 800 O O . LEU A 1 104 ? -1.116 1.604 18.896 1.00 81.62 104 LEU A O 1
ATOM 804 N N . GLY A 1 105 ? 1.018 2.183 19.284 1.00 78.88 105 GLY A N 1
ATOM 805 C CA . GLY A 1 105 ? 0.807 3.629 19.182 1.00 78.88 105 GLY A CA 1
ATOM 806 C C . GLY A 1 105 ? 0.610 4.059 17.724 1.00 78.88 105 GLY A C 1
ATOM 807 O O . GLY A 1 105 ? -0.229 3.511 17.007 1.00 78.88 105 GLY A O 1
ATOM 808 N N . ASN A 1 106 ? 1.403 5.020 17.2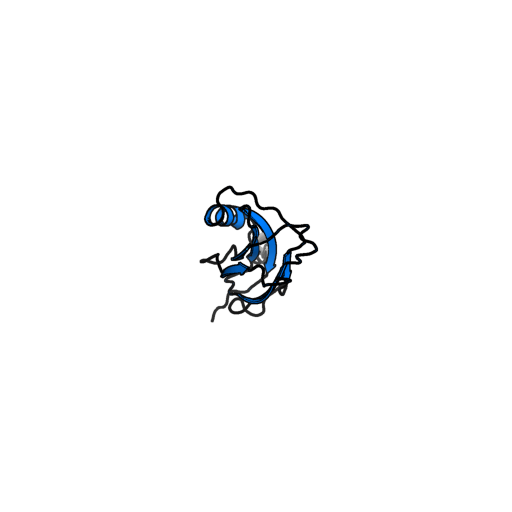54 1.00 82.81 106 ASN A N 1
ATOM 809 C CA . ASN A 1 106 ? 1.485 5.288 15.818 1.00 82.81 106 ASN A CA 1
ATOM 810 C C . ASN A 1 106 ? 2.149 4.099 15.113 1.00 82.81 106 ASN A C 1
ATOM 812 O O . ASN A 1 106 ? 3.163 3.577 15.5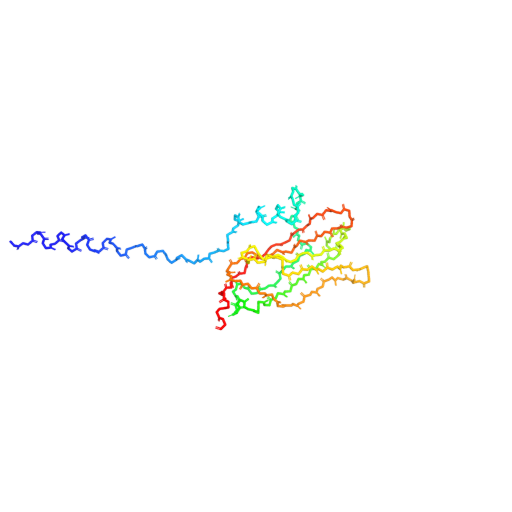80 1.00 82.81 106 ASN A O 1
ATOM 816 N N . PHE A 1 107 ? 1.575 3.663 13.993 1.00 90.94 107 PHE A N 1
ATOM 817 C CA . PHE A 1 107 ? 2.173 2.606 13.187 1.00 90.94 107 PHE A CA 1
ATOM 818 C C . PHE A 1 107 ? 3.182 3.231 12.225 1.00 90.94 10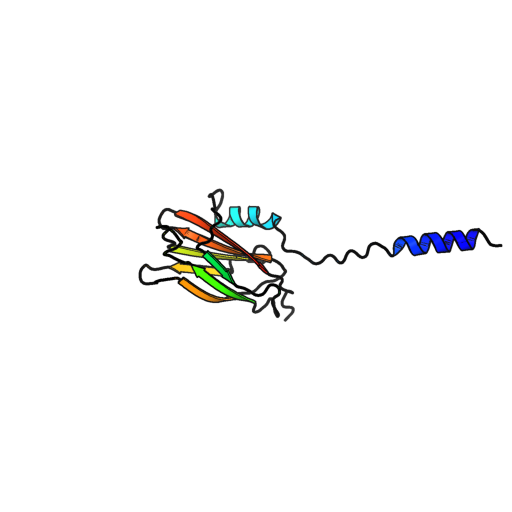7 PHE A C 1
ATOM 820 O O . PHE A 1 107 ? 2.840 4.117 11.442 1.00 90.94 107 PHE A O 1
ATOM 827 N N . GLN A 1 108 ? 4.423 2.755 12.283 1.00 95.38 108 GLN A N 1
ATOM 828 C CA . GLN A 1 108 ? 5.454 3.027 11.292 1.00 95.38 108 GLN A CA 1
ATOM 829 C C . GLN A 1 108 ? 6.243 1.744 11.049 1.00 95.38 108 GLN A C 1
ATOM 831 O O . GLN A 1 108 ? 6.736 1.124 11.990 1.00 95.38 108 GLN A O 1
ATOM 836 N N . LEU A 1 109 ? 6.359 1.343 9.788 1.00 96.31 109 LEU A N 1
ATOM 837 C CA . LEU A 1 109 ? 7.048 0.126 9.392 1.00 96.31 109 LEU A CA 1
ATOM 838 C C . LEU A 1 109 ? 7.937 0.398 8.187 1.00 96.31 109 LEU A C 1
ATOM 840 O O . LEU A 1 109 ? 7.435 0.647 7.094 1.00 96.31 109 LEU A O 1
ATOM 844 N N . ALA A 1 110 ? 9.247 0.285 8.384 1.00 98.19 110 ALA A N 1
ATOM 845 C CA . ALA A 1 110 ? 10.222 0.253 7.303 1.00 98.19 110 ALA A CA 1
ATOM 846 C C . ALA A 1 110 ? 10.524 -1.202 6.927 1.00 98.19 110 ALA A C 1
ATOM 848 O O . ALA A 1 110 ? 10.881 -2.014 7.781 1.00 98.19 110 ALA A O 1
ATOM 849 N N . THR A 1 111 ? 10.376 -1.542 5.651 1.00 97.94 111 THR A N 1
ATOM 850 C CA . THR A 1 111 ? 10.619 -2.892 5.133 1.00 97.94 111 THR A CA 1
ATOM 851 C C . THR A 1 111 ? 11.093 -2.846 3.679 1.00 97.94 111 THR A C 1
ATOM 853 O O . THR A 1 111 ? 11.288 -1.774 3.101 1.00 97.94 111 THR A O 1
ATOM 856 N N . ARG A 1 112 ? 11.319 -4.016 3.080 1.00 97.69 112 ARG A N 1
ATOM 857 C CA . ARG A 1 112 ? 11.595 -4.173 1.651 1.00 97.69 112 ARG A CA 1
ATOM 858 C C . ARG A 1 112 ? 10.537 -5.060 1.014 1.00 97.69 112 ARG A C 1
ATOM 860 O O . ARG A 1 112 ? 10.187 -6.093 1.576 1.00 97.69 112 ARG A O 1
ATOM 867 N N . ILE A 1 113 ? 10.062 -4.667 -0.162 1.00 97.12 113 ILE A N 1
ATOM 868 C CA . ILE A 1 113 ? 9.106 -5.440 -0.964 1.00 97.12 113 ILE A CA 1
ATOM 869 C C . ILE A 1 113 ? 9.702 -5.781 -2.331 1.00 97.12 113 ILE A C 1
ATOM 871 O O . ILE A 1 113 ? 10.626 -5.115 -2.801 1.00 97.12 113 ILE A O 1
ATOM 875 N N . ARG A 1 114 ? 9.169 -6.827 -2.967 1.00 95.88 114 ARG A N 1
ATOM 876 C CA . ARG A 1 114 ? 9.504 -7.189 -4.348 1.00 95.88 114 ARG A CA 1
ATOM 877 C C . ARG A 1 114 ? 8.565 -6.493 -5.328 1.00 95.88 114 ARG A C 1
ATOM 879 O O . ARG A 1 114 ? 7.359 -6.435 -5.090 1.00 95.88 114 ARG A O 1
ATOM 886 N N . MET A 1 115 ? 9.119 -5.997 -6.425 1.00 95.12 115 MET A N 1
ATOM 887 C CA . MET A 1 115 ? 8.409 -5.386 -7.543 1.00 95.12 115 MET A CA 1
ATOM 888 C C . MET A 1 115 ? 8.980 -5.924 -8.857 1.00 95.12 115 MET A C 1
ATOM 890 O O . MET A 1 115 ? 10.195 -5.889 -9.058 1.00 95.12 115 MET A O 1
ATOM 894 N N . GLU A 1 116 ? 8.107 -6.402 -9.743 1.00 91.88 116 GLU A N 1
ATOM 895 C CA . GLU A 1 116 ? 8.506 -6.921 -11.063 1.00 91.88 116 GLU A CA 1
ATOM 896 C C . GLU A 1 116 ? 8.738 -5.813 -12.096 1.00 91.88 116 GLU A C 1
ATOM 898 O O . GLU A 1 116 ? 9.548 -5.955 -13.006 1.00 91.88 116 GLU A O 1
ATOM 903 N N . THR A 1 117 ? 8.017 -4.703 -11.974 1.00 92.06 117 THR A N 1
ATOM 904 C CA . THR A 1 117 ? 8.081 -3.576 -12.909 1.00 92.06 117 THR A CA 1
ATOM 905 C C . THR A 1 117 ? 7.613 -2.293 -12.219 1.00 92.06 117 THR A C 1
ATOM 907 O O . THR A 1 117 ? 7.144 -2.324 -11.075 1.00 92.06 117 THR A O 1
ATOM 910 N N . ASP A 1 118 ? 7.720 -1.161 -12.917 1.00 94.75 118 ASP A N 1
ATOM 911 C CA . ASP A 1 118 ? 7.094 0.107 -12.544 1.00 94.75 118 ASP A CA 1
ATOM 912 C C . ASP A 1 118 ? 5.607 -0.128 -12.215 1.00 94.75 118 ASP A C 1
ATOM 914 O O . ASP A 1 118 ? 4.841 -0.652 -13.025 1.00 94.75 118 ASP A O 1
ATOM 918 N N . SER A 1 119 ? 5.204 0.209 -10.988 1.00 96.38 119 SER A N 1
ATOM 919 C CA . SER A 1 119 ? 3.871 -0.111 -10.470 1.00 96.38 119 SER A CA 1
ATOM 920 C C . SER A 1 119 ? 3.425 0.899 -9.422 1.00 96.38 119 SER A C 1
ATOM 922 O O . SER A 1 119 ? 4.233 1.547 -8.752 1.00 96.38 119 SER A O 1
ATOM 924 N N . PHE A 1 120 ? 2.112 0.974 -9.214 1.00 98.00 120 PHE A N 1
ATOM 925 C CA . PHE A 1 120 ? 1.577 1.519 -7.977 1.00 98.00 120 PHE A CA 1
ATOM 926 C C . PHE A 1 120 ? 1.755 0.501 -6.852 1.00 98.00 120 PHE A C 1
ATOM 928 O O . PHE A 1 120 ? 1.423 -0.678 -7.001 1.00 98.00 120 PHE A O 1
ATOM 935 N N . VAL A 1 121 ? 2.265 0.984 -5.724 1.00 98.38 121 VAL A N 1
ATOM 936 C CA . VAL A 1 121 ? 2.151 0.325 -4.426 1.00 98.38 121 VAL A CA 1
ATOM 937 C C . VAL A 1 121 ? 1.008 0.985 -3.679 1.00 98.38 121 VAL A C 1
ATOM 939 O O . VAL A 1 121 ? 0.934 2.215 -3.609 1.00 98.38 121 VAL A O 1
ATOM 942 N N . ARG A 1 122 ? 0.111 0.174 -3.127 1.00 98.75 122 ARG A N 1
ATOM 943 C CA . ARG A 1 122 ? -1.069 0.630 -2.396 1.00 98.75 122 ARG A CA 1
ATOM 944 C C . ARG A 1 122 ? -1.024 0.127 -0.973 1.00 98.75 122 ARG A C 1
ATOM 946 O O . ARG A 1 122 ? -0.747 -1.044 -0.725 1.00 98.75 122 ARG A O 1
ATOM 953 N N . LEU A 1 123 ? -1.340 1.028 -0.060 1.00 98.69 123 LEU A N 1
ATOM 954 C CA . LEU A 1 123 ? -1.549 0.739 1.344 1.00 98.69 123 LEU A CA 1
ATOM 955 C C . LEU A 1 123 ? -3.040 0.913 1.602 1.00 98.69 123 LEU A C 1
ATOM 957 O O . LEU A 1 123 ? -3.534 2.039 1.540 1.00 98.69 123 LEU A O 1
ATOM 961 N N . VAL A 1 124 ? -3.753 -0.187 1.830 1.00 98.81 124 VAL A N 1
ATOM 962 C CA . VAL A 1 124 ? -5.190 -0.160 2.121 1.00 98.81 124 VAL A CA 1
ATOM 963 C C . VAL A 1 124 ? -5.392 -0.501 3.590 1.00 98.81 124 VAL A C 1
ATOM 965 O O . VAL A 1 124 ? -5.062 -1.602 4.018 1.00 98.81 124 VAL A O 1
ATOM 968 N N . GLY A 1 125 ? -5.907 0.446 4.364 1.00 98.38 125 GLY A N 1
ATOM 969 C CA . GLY A 1 125 ? -6.306 0.250 5.751 1.00 98.38 125 GLY A CA 1
ATOM 970 C C . GLY A 1 125 ? -7.774 -0.154 5.840 1.00 98.38 125 GLY A C 1
ATOM 971 O O . GLY A 1 125 ? -8.624 0.463 5.205 1.00 98.38 125 GLY A O 1
ATOM 972 N N . GLU A 1 126 ? -8.075 -1.162 6.646 1.00 98.50 126 GLU A N 1
ATOM 973 C CA . GLU A 1 126 ? -9.424 -1.580 7.011 1.00 98.50 126 GLU A CA 1
ATOM 974 C C . GLU A 1 126 ? -9.665 -1.265 8.487 1.00 98.50 126 GLU A C 1
ATOM 976 O O . GLU A 1 126 ? -8.902 -1.692 9.365 1.00 98.50 126 GLU A O 1
ATOM 981 N N . SER A 1 127 ? -10.704 -0.479 8.754 1.00 96.88 127 SER A N 1
ATOM 982 C CA . SER A 1 127 ? -11.108 -0.102 10.105 1.00 96.88 127 SER A CA 1
ATOM 983 C C . SER A 1 127 ? -11.939 -1.181 10.795 1.00 96.88 127 SER A C 1
ATOM 985 O O . SER A 1 127 ? -12.412 -2.129 10.166 1.00 96.88 127 SER A O 1
ATOM 987 N N . ALA A 1 128 ? -12.144 -1.027 12.104 1.00 92.62 128 ALA A N 1
ATOM 988 C CA . ALA A 1 128 ? -12.953 -1.950 12.904 1.00 92.62 128 ALA A CA 1
ATOM 989 C C . ALA A 1 128 ? -14.405 -2.102 12.403 1.00 92.62 128 ALA A C 1
ATOM 991 O O . ALA A 1 128 ? -14.990 -3.173 12.544 1.00 92.62 128 ALA A O 1
ATOM 992 N N . ASP A 1 129 ? -14.976 -1.054 11.802 1.00 94.06 129 ASP A N 1
ATOM 993 C CA . ASP A 1 129 ? -16.316 -1.056 11.196 1.00 94.06 129 ASP A CA 1
ATOM 994 C C . ASP A 1 129 ? -16.322 -1.517 9.725 1.00 94.06 129 ASP A C 1
ATOM 996 O O . ASP A 1 129 ? -17.359 -1.475 9.065 1.00 94.06 129 ASP A O 1
ATOM 1000 N N . GLY A 1 130 ? -15.178 -1.965 9.197 1.00 96.31 130 GLY A N 1
ATOM 1001 C CA . GLY A 1 130 ? -15.065 -2.480 7.836 1.00 96.31 130 GLY A CA 1
ATOM 1002 C C . GLY A 1 130 ? -15.072 -1.395 6.756 1.00 96.31 130 GLY A C 1
ATOM 1003 O O . GLY A 1 130 ? -15.375 -1.690 5.598 1.00 96.31 130 GLY A O 1
ATOM 1004 N N . LYS A 1 131 ? -14.734 -0.142 7.066 1.00 98.25 131 LYS A N 1
ATOM 1005 C CA . LYS A 1 131 ? -14.455 0.863 6.028 1.00 98.25 131 LYS A CA 1
ATOM 1006 C C . LYS A 1 131 ? -13.032 0.706 5.508 1.00 98.25 131 LYS A C 1
ATOM 1008 O O . LYS A 1 131 ? -12.140 0.261 6.230 1.00 98.25 131 LYS A O 1
ATOM 1013 N N . LEU A 1 132 ? -12.833 1.045 4.237 1.00 98.75 132 LEU A N 1
ATOM 1014 C CA . LEU A 1 132 ? -11.533 0.962 3.581 1.00 98.75 132 LEU A CA 1
ATOM 1015 C C . LEU A 1 132 ? -10.999 2.357 3.273 1.00 98.75 132 LEU A C 1
ATOM 1017 O O . LEU A 1 132 ? -11.696 3.207 2.716 1.00 98.75 132 LEU A O 1
ATOM 1021 N N . TYR A 1 133 ? -9.727 2.546 3.584 1.00 98.62 133 TYR A N 1
ATOM 1022 C CA . TYR A 1 133 ? -8.979 3.773 3.363 1.00 98.62 133 TYR A CA 1
ATOM 1023 C C . TYR A 1 133 ? -7.710 3.437 2.597 1.00 98.62 133 TYR A C 1
ATOM 1025 O O . TYR A 1 133 ? -7.159 2.354 2.779 1.00 98.62 133 TYR A O 1
ATOM 1033 N N . MET A 1 134 ? -7.218 4.329 1.746 1.00 98.69 134 MET A N 1
ATOM 1034 C CA . MET A 1 134 ? -6.070 4.026 0.900 1.00 98.69 134 MET A CA 1
ATOM 1035 C C . MET A 1 134 ? -5.148 5.220 0.710 1.00 98.69 134 MET A C 1
ATOM 1037 O O . MET A 1 134 ? -5.587 6.354 0.543 1.00 98.69 134 MET A O 1
ATOM 1041 N N . VAL A 1 135 ? -3.860 4.907 0.610 1.00 98.75 135 VAL A N 1
ATOM 1042 C CA . VAL A 1 135 ? -2.885 5.724 -0.114 1.00 98.75 135 VAL A CA 1
ATOM 1043 C C . VAL A 1 135 ? -2.171 4.889 -1.166 1.00 98.75 135 VAL A C 1
ATOM 1045 O O . VAL A 1 135 ? -2.080 3.664 -1.059 1.00 98.75 135 VAL A O 1
ATOM 1048 N N . LYS A 1 136 ? -1.664 5.554 -2.202 1.00 98.50 136 LYS A N 1
ATOM 1049 C CA . LYS A 1 136 ? -0.913 4.916 -3.283 1.00 98.50 136 LYS A CA 1
ATOM 1050 C C . LYS A 1 136 ? 0.331 5.720 -3.621 1.00 98.50 136 LYS A C 1
ATOM 1052 O O . LYS A 1 136 ? 0.342 6.943 -3.499 1.00 98.50 136 LYS A O 1
ATOM 1057 N N . ARG A 1 137 ? 1.368 5.029 -4.080 1.00 98.06 137 ARG A N 1
ATOM 1058 C CA . ARG A 1 137 ? 2.603 5.634 -4.575 1.00 98.06 137 ARG A CA 1
ATOM 1059 C C . ARG A 1 137 ? 3.063 4.904 -5.825 1.00 98.06 137 ARG A C 1
ATOM 1061 O O . ARG A 1 137 ? 3.198 3.686 -5.801 1.00 98.06 137 ARG A O 1
ATOM 1068 N N . GLU A 1 138 ? 3.314 5.649 -6.895 1.00 97.31 138 GLU A N 1
ATOM 1069 C CA . GLU A 1 138 ? 4.043 5.127 -8.052 1.00 97.31 138 GLU A CA 1
ATOM 1070 C C . GLU A 1 138 ? 5.508 4.933 -7.657 1.00 97.31 138 GLU A C 1
ATOM 1072 O O . GLU A 1 138 ? 6.149 5.850 -7.129 1.00 97.31 138 GLU A O 1
ATOM 1077 N N . ILE A 1 139 ? 6.035 3.741 -7.911 1.00 96.25 139 ILE A N 1
ATOM 1078 C CA . ILE A 1 139 ? 7.450 3.437 -7.743 1.00 96.25 139 ILE A CA 1
ATOM 1079 C C . ILE A 1 139 ? 7.936 2.803 -9.034 1.00 96.25 139 ILE A C 1
ATOM 1081 O O . ILE A 1 139 ? 7.373 1.814 -9.506 1.00 96.25 139 ILE A O 1
ATOM 1085 N N . ARG A 1 140 ? 9.011 3.363 -9.585 1.00 94.12 140 ARG A N 1
ATOM 1086 C CA . ARG A 1 140 ? 9.682 2.778 -10.740 1.00 94.12 140 ARG A CA 1
ATOM 1087 C C . ARG A 1 140 ? 10.649 1.712 -10.270 1.00 94.12 140 ARG A C 1
ATOM 1089 O O . ARG A 1 140 ? 11.547 2.016 -9.488 1.00 94.12 140 ARG A O 1
ATOM 1096 N N . ALA A 1 141 ? 10.483 0.488 -10.725 1.00 88.94 141 ALA A N 1
ATOM 1097 C CA . ALA A 1 141 ? 11.346 -0.622 -10.380 1.00 88.94 141 ALA A CA 1
ATOM 1098 C C . ALA A 1 141 ? 11.677 -1.357 -11.672 1.00 88.94 141 ALA A C 1
ATOM 1100 O O . ALA A 1 141 ? 10.800 -1.920 -12.318 1.00 88.94 141 ALA A O 1
ATOM 1101 N N . ALA A 1 142 ? 12.955 -1.364 -12.048 1.00 72.62 142 ALA A N 1
ATOM 1102 C CA . ALA A 1 142 ? 13.404 -2.338 -13.024 1.00 72.62 142 ALA A CA 1
ATOM 1103 C C . ALA A 1 142 ? 13.309 -3.709 -12.345 1.00 72.62 142 ALA A C 1
ATOM 1105 O O . ALA A 1 142 ? 13.886 -3.896 -11.266 1.00 72.62 142 ALA A O 1
ATOM 1106 N N . GLY A 1 143 ? 12.537 -4.623 -12.938 1.00 60.47 143 GLY A N 1
ATOM 1107 C CA . GLY A 1 143 ? 12.416 -5.994 -12.460 1.00 60.47 143 GLY A CA 1
ATOM 1108 C C . GLY A 1 143 ? 13.783 -6.575 -12.142 1.00 60.47 143 GLY A C 1
ATOM 1109 O O . GLY A 1 143 ? 14.755 -6.355 -12.870 1.00 60.47 143 GLY A O 1
ATOM 1110 N N . GLY A 1 144 ? 13.872 -7.268 -11.011 1.00 49.22 144 GLY A N 1
ATOM 1111 C CA . GLY A 1 144 ? 15.086 -7.973 -10.641 1.00 49.22 144 GLY A CA 1
ATOM 1112 C C . GLY A 1 144 ? 15.280 -9.156 -11.579 1.00 49.22 144 GLY A C 1
ATOM 1113 O O . GLY A 1 144 ? 14.871 -10.261 -11.246 1.00 49.22 144 GLY A O 1
ATOM 1114 N N . CYS A 1 145 ? 15.914 -8.949 -12.735 1.00 44.84 145 CYS A N 1
ATOM 1115 C CA . CYS A 1 145 ? 16.704 -10.031 -13.305 1.00 44.84 145 CYS A CA 1
ATOM 1116 C C . CYS A 1 145 ? 17.803 -10.307 -12.275 1.00 44.84 145 CYS A C 1
ATOM 1118 O O . CYS A 1 145 ? 18.679 -9.466 -12.069 1.00 44.84 145 CYS A O 1
ATOM 1120 N N . GLY A 1 146 ? 17.627 -11.401 -11.531 1.00 43.75 146 GLY A N 1
ATOM 1121 C CA . GLY A 1 146 ? 18.641 -11.936 -10.629 1.00 43.75 146 GLY A CA 1
ATOM 1122 C C . GLY A 1 146 ? 19.938 -12.261 -11.349 1.00 43.75 146 GLY A C 1
ATOM 1123 O O . GLY A 1 146 ? 19.917 -12.395 -12.594 1.00 43.75 146 GLY A O 1
#

Nearest PDB structures (foldseek):
  2ox5-assembly1_Y  TM=8.542E-01  e=2.635E-08  Paracoccus denitrificans
  2oxh-assembly2_B  TM=8.430E-01  e=3.191E-07  Paracoccus denitrificans
  1evu-assembly1_A  TM=5.824E-01  e=9.510E-01  Homo sapiens
  1ex0-assembly1_A  TM=6.327E-01  e=1.566E+00  Homo sapiens
  1evu-assembly1_B  TM=4.243E-01  e=1.482E+00  Homo sapiens

Radius of gyration: 22.26 Å; Cα contacts (8 Å, |Δi|>4): 279; chains: 1; bounding box: 38×25×86 Å

Solvent-accessible surface area (backbone atoms only — not comparable to full-atom values): 8385 Å² total; per-residue (Å²): 143,70,65,73,64,54,55,56,58,59,61,62,65,69,72,72,78,75,80,73,81,77,70,76,64,50,66,78,80,44,46,67,58,52,41,41,75,78,52,44,90,62,70,68,43,80,54,79,39,42,48,76,48,58,55,69,58,37,96,36,5,67,58,28,58,37,33,40,38,38,42,59,77,72,36,75,80,59,53,63,37,33,37,38,34,35,30,63,71,32,96,68,32,74,75,49,75,47,79,55,54,90,86,55,75,70,51,71,48,78,51,67,46,72,36,58,42,30,17,41,38,34,44,36,34,30,28,82,87,68,50,37,34,33,39,74,41,74,32,37,17,60,41,54,79,124

Mean predicted aligned error: 8.75 Å

pLDDT: mean 87.2, std 16.91, range [43.75, 98.81]

Sequence (146 aa):
MNQSIIAVFICATMLTSFSTSALAEADPKLWPVVKEAFFAKRDIQEVEFMKIEAPRRAESGAQVPVTFSLDKAAANGVDIKKIYVLVDANPIQLAAIYHLTDMLGNFQLATRIRMETDSFVRLVGESADGKLYMVKREIRAAGGCG

Foldseek 3Di:
DPDVVVVVVVVVVVPPPPPPPPAPAADPVLVVVVCCVPPNPADEAEDDQKDKDFDQEAPALQWTKIKIWGRPVRCVPFAFQKKFKAWRPDPGGTFDMDGDDPVDDIDMDIGTTHDQAFHKIKIWTAGPVGHIYIDIDTYGHHGPPD

Secondary structure (DSSP, 8-state):
--HHHHHHHHHHHTTSS----------GGGHHHHHHHHHTT--EEE-SSEEEE--SEES-GGGEEEEEEE-TTTTTT--EEEEEEEETTSSS-EEEEEE--TT--SEEEEEEE--SSSEEEEEEEEETTS-EEEEEEEEEE-----